Protein AF-A0A1I7X9G7-F1 (afdb_monomer_lite)

Radius of gyration: 18.24 Å; chains: 1; bounding box: 38×32×53 Å

Sequence (98 aa):
MTIEDMQMIQEAKEEVYSAADHINKFNPSAYLESFYKTAVEDTAMQVVLFFLPGILYRLPDKIRTVLDLGAGTNLHIHISFQMKKKKNLYRKSHKNDQ

Organism: Heterorhabditis bacteriophora (NCBI:txid37862)

Foldseek 3Di:
DDVVVVVVVPDPPDDDDDPVCCLPPPDVVVVCCQAPVDCVPHPNSVVCVVCVVVVLVPDDLPDAEEEAEPCEPPCVNVVSCCVPRPYHYHYDYDDNPD

InterPro domains:
  IPR000940 Methyltransferase, NNMT/PNMT/TEMT [PF01234] (15-83)
  IPR000940 Methyltransferase, NNMT/PNMT/TEMT [PS51681] (19-98)
  IPR029063 S-adenosyl-L-methionine-dependent methyltransferase superfamily [G3DSA:3.40.50.150] (12-87)

Structure (mmCIF, N/CA/C/O backbone):
data_AF-A0A1I7X9G7-F1
#
_entry.id   AF-A0A1I7X9G7-F1
#
loop_
_atom_site.group_PDB
_atom_site.id
_atom_site.type_symbol
_atom_site.label_atom_id
_atom_site.label_alt_id
_atom_site.label_comp_id
_atom_site.label_asym_id
_atom_site.label_entity_id
_atom_site.label_seq_id
_atom_site.pdbx_PDB_ins_code
_atom_site.Cartn_x
_atom_site.Cartn_y
_atom_site.Cartn_z
_atom_site.occupancy
_atom_site.B_iso_or_equiv
_atom_site.auth_seq_id
_atom_site.auth_comp_id
_atom_site.auth_asym_id
_atom_site.auth_atom_id
_atom_site.pdbx_PDB_model_num
ATOM 1 N N . MET A 1 1 ? 17.184 17.514 -30.191 1.00 49.72 1 MET A N 1
ATOM 2 C CA . MET A 1 1 ? 16.155 16.487 -29.981 1.00 49.72 1 MET A CA 1
ATOM 3 C C . MET A 1 1 ? 15.635 16.111 -31.352 1.00 49.72 1 MET A C 1
ATOM 5 O O . MET A 1 1 ? 14.983 16.932 -31.990 1.00 49.72 1 MET A O 1
ATOM 9 N N . THR A 1 2 ? 16.089 14.975 -31.866 1.00 66.38 2 THR A N 1
ATOM 10 C CA . THR A 1 2 ? 15.794 14.484 -33.218 1.00 66.38 2 THR A CA 1
ATOM 11 C C . THR A 1 2 ? 14.594 13.533 -33.194 1.00 66.38 2 THR A C 1
ATOM 13 O O . THR A 1 2 ? 14.140 13.096 -32.140 1.00 66.38 2 THR A O 1
ATOM 16 N N . ILE A 1 3 ? 14.054 13.211 -34.370 1.00 62.91 3 ILE A N 1
ATOM 17 C CA . ILE A 1 3 ? 12.966 12.228 -34.530 1.00 62.91 3 ILE A CA 1
ATOM 18 C C . ILE A 1 3 ? 13.415 10.828 -34.060 1.00 62.91 3 ILE A C 1
ATOM 20 O O . ILE A 1 3 ? 12.601 10.050 -33.570 1.00 62.91 3 ILE A O 1
ATOM 24 N N . GLU A 1 4 ? 14.716 10.545 -34.128 1.00 59.38 4 GLU A N 1
ATOM 25 C CA . GLU A 1 4 ? 15.339 9.329 -33.593 1.00 59.38 4 GLU A CA 1
ATOM 26 C C . GLU A 1 4 ? 15.284 9.300 -32.056 1.00 59.38 4 GLU A C 1
ATOM 28 O O . GLU A 1 4 ? 14.927 8.273 -31.481 1.00 59.38 4 GLU A O 1
ATOM 33 N N . ASP A 1 5 ? 15.502 10.442 -31.387 1.00 56.31 5 ASP A N 1
ATOM 34 C CA . ASP A 1 5 ? 15.325 10.560 -29.930 1.00 56.31 5 ASP A CA 1
ATOM 35 C C . ASP A 1 5 ? 13.860 10.314 -29.515 1.00 56.31 5 ASP A C 1
ATOM 37 O O . ASP A 1 5 ? 13.599 9.755 -28.452 1.00 56.31 5 ASP A O 1
ATOM 41 N N . MET A 1 6 ? 12.890 10.695 -30.359 1.00 50.97 6 MET A N 1
ATOM 42 C CA . MET A 1 6 ? 11.460 10.446 -30.121 1.00 50.97 6 MET A CA 1
ATOM 43 C C . MET A 1 6 ? 11.056 8.982 -30.366 1.00 50.97 6 MET A C 1
ATOM 45 O O . MET A 1 6 ? 10.142 8.496 -29.705 1.00 50.97 6 MET A O 1
ATOM 49 N N . GLN A 1 7 ? 11.734 8.264 -31.270 1.00 49.78 7 GLN A N 1
ATOM 50 C CA . GLN A 1 7 ? 11.503 6.832 -31.514 1.00 49.78 7 GLN A CA 1
ATOM 51 C C . GLN A 1 7 ? 12.120 5.932 -30.434 1.00 49.78 7 GLN A C 1
ATOM 53 O O . GLN A 1 7 ? 11.582 4.863 -30.170 1.00 49.78 7 GLN A O 1
ATOM 58 N N . MET A 1 8 ? 13.177 6.373 -29.746 1.00 44.38 8 MET A N 1
ATOM 59 C CA . MET A 1 8 ? 13.761 5.641 -28.608 1.00 44.38 8 MET A CA 1
ATOM 60 C C . MET A 1 8 ? 12.897 5.678 -27.336 1.00 44.38 8 MET A C 1
ATOM 62 O O . MET A 1 8 ? 13.121 4.894 -26.416 1.00 44.38 8 MET A O 1
ATOM 66 N N . ILE A 1 9 ? 11.900 6.567 -27.276 1.00 50.31 9 ILE A N 1
ATOM 67 C CA . ILE A 1 9 ? 10.902 6.623 -26.192 1.00 50.31 9 ILE A CA 1
ATOM 68 C C . ILE A 1 9 ? 9.764 5.606 -26.438 1.00 50.31 9 ILE A C 1
ATOM 70 O O . ILE A 1 9 ? 8.970 5.318 -25.541 1.00 50.31 9 ILE A O 1
ATOM 74 N N . GLN A 1 10 ? 9.700 5.004 -27.631 1.00 47.03 10 GLN A N 1
ATOM 75 C CA . GLN A 1 10 ? 8.714 3.986 -27.977 1.00 47.03 10 GLN A CA 1
ATOM 76 C C . GLN A 1 10 ? 9.114 2.620 -27.378 1.00 47.03 10 GLN A C 1
ATOM 78 O O . GLN A 1 10 ? 9.955 1.904 -27.912 1.00 4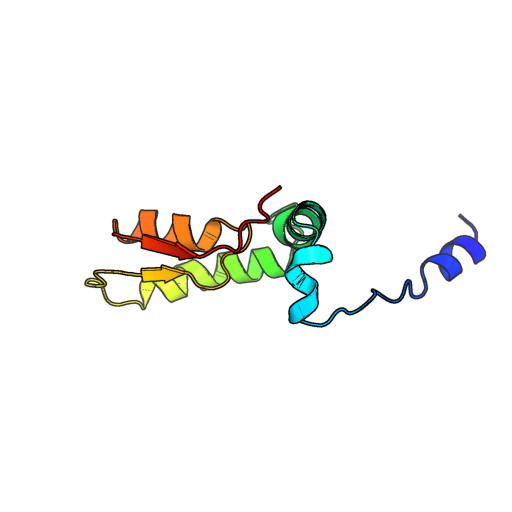7.03 10 GLN A O 1
ATOM 83 N N . GLU A 1 11 ? 8.459 2.273 -26.266 1.00 51.44 11 GLU A N 1
ATOM 84 C CA . GLU A 1 11 ? 8.382 0.939 -25.645 1.00 51.44 11 GLU A CA 1
ATOM 85 C C . GLU A 1 11 ? 9.698 0.333 -25.123 1.00 51.44 11 GLU A C 1
ATOM 87 O O . GLU A 1 11 ? 10.135 -0.741 -25.544 1.00 51.44 11 GLU A O 1
ATOM 92 N N . ALA A 1 12 ? 10.256 0.912 -24.057 1.00 54.97 12 ALA A N 1
ATOM 93 C CA . ALA A 1 12 ? 10.913 0.055 -23.073 1.00 54.97 12 ALA A CA 1
ATOM 94 C C . ALA A 1 12 ? 9.837 -0.881 -22.494 1.00 54.97 12 ALA A C 1
ATOM 96 O O . ALA A 1 12 ? 9.039 -0.467 -21.655 1.00 54.97 12 ALA A O 1
ATOM 97 N N . LYS A 1 13 ? 9.750 -2.121 -22.992 1.00 56.62 13 LYS A N 1
ATOM 98 C CA . LYS A 1 13 ? 8.903 -3.159 -22.390 1.00 56.62 13 LYS A CA 1
ATOM 99 C C . LYS A 1 13 ? 9.310 -3.295 -20.927 1.00 56.62 13 LYS A C 1
ATOM 101 O O . LYS A 1 13 ? 10.385 -3.818 -20.643 1.00 56.62 13 LYS A O 1
ATOM 106 N N . GLU A 1 14 ? 8.465 -2.820 -20.017 1.00 70.06 14 GLU A N 1
ATOM 107 C CA . GLU A 1 14 ? 8.645 -3.094 -18.597 1.00 70.06 14 GLU A CA 1
ATOM 108 C C . GLU A 1 14 ? 8.668 -4.612 -18.409 1.00 70.06 14 GLU A C 1
ATOM 110 O O . GLU A 1 14 ? 7.769 -5.334 -18.850 1.00 70.06 14 GLU A O 1
ATOM 115 N N . GLU A 1 15 ? 9.751 -5.109 -17.821 1.00 79.31 15 GLU A N 1
ATOM 116 C CA . GLU A 1 15 ? 9.930 -6.532 -17.592 1.00 79.31 15 GLU A CA 1
ATOM 117 C C . GLU A 1 15 ? 8.959 -6.969 -16.486 1.00 79.31 15 GLU A C 1
ATOM 119 O O . GLU A 1 15 ? 9.079 -6.568 -15.327 1.00 79.31 15 GLU A O 1
ATOM 124 N N . VAL A 1 16 ? 7.943 -7.750 -16.856 1.00 82.38 16 VAL A N 1
ATOM 125 C CA . VAL A 1 16 ? 6.914 -8.219 -15.923 1.00 82.38 16 VAL A CA 1
ATOM 126 C C . VAL A 1 16 ? 7.403 -9.488 -15.237 1.00 82.38 16 VAL A C 1
ATOM 128 O O . VAL A 1 16 ? 7.651 -10.502 -15.889 1.00 82.38 16 VAL A O 1
ATOM 131 N N . TYR A 1 17 ? 7.492 -9.446 -13.910 1.00 85.00 17 TYR A N 1
ATOM 132 C CA . TYR A 1 17 ? 7.897 -10.586 -13.092 1.00 85.00 17 TYR A CA 1
ATOM 133 C C . TYR A 1 17 ? 6.703 -11.281 -12.436 1.00 85.00 17 TYR A C 1
ATOM 135 O O . TYR A 1 17 ? 5.638 -10.690 -12.239 1.00 85.00 17 TYR A O 1
ATOM 143 N N . SER A 1 18 ? 6.885 -12.548 -12.058 1.00 90.44 18 SER A N 1
ATOM 144 C CA . SER A 1 18 ? 5.879 -13.265 -11.278 1.00 90.44 18 SER A CA 1
ATOM 145 C C . SER A 1 18 ? 5.806 -12.720 -9.846 1.00 90.44 18 SER A C 1
ATOM 147 O O . SER A 1 18 ? 6.757 -12.131 -9.331 1.00 90.44 18 SER A O 1
ATOM 149 N N . ALA A 1 19 ? 4.697 -12.975 -9.146 1.00 84.75 19 ALA A N 1
ATOM 150 C CA . ALA A 1 19 ? 4.575 -12.600 -7.735 1.00 84.75 19 ALA A CA 1
ATOM 151 C C . ALA A 1 19 ? 5.648 -13.265 -6.846 1.00 84.75 19 ALA A C 1
ATOM 153 O O . ALA A 1 19 ? 6.058 -12.684 -5.843 1.00 84.75 19 ALA A O 1
ATOM 154 N N . ALA A 1 20 ? 6.120 -14.462 -7.216 1.00 88.25 20 ALA A N 1
ATOM 155 C CA . ALA A 1 20 ? 7.173 -15.168 -6.486 1.00 88.25 20 ALA A CA 1
ATOM 156 C C . ALA A 1 20 ? 8.528 -14.444 -6.573 1.00 88.25 20 ALA A C 1
ATOM 158 O O . ALA A 1 20 ? 9.309 -14.477 -5.624 1.00 88.25 20 ALA A O 1
ATOM 159 N N . ASP A 1 21 ? 8.777 -13.728 -7.670 1.00 90.38 21 ASP A N 1
ATOM 160 C CA . ASP A 1 21 ? 10.026 -12.998 -7.901 1.00 90.38 21 ASP A CA 1
ATOM 161 C C . ASP A 1 21 ? 10.083 -11.654 -7.168 1.00 90.38 21 ASP A C 1
ATOM 163 O O . ASP A 1 21 ? 11.134 -11.010 -7.138 1.00 90.38 21 ASP A O 1
ATOM 167 N N . HIS A 1 22 ? 8.981 -11.234 -6.534 1.00 84.31 22 HIS A N 1
ATOM 168 C CA . HIS A 1 22 ? 8.884 -9.956 -5.829 1.00 84.31 22 HIS A CA 1
ATOM 169 C C . HIS A 1 22 ? 10.016 -9.768 -4.811 1.00 84.31 22 HIS A C 1
ATOM 171 O O . HIS A 1 22 ? 10.540 -8.671 -4.674 1.00 84.31 22 HIS A O 1
ATOM 177 N N . ILE A 1 23 ? 10.439 -10.828 -4.117 1.00 84.88 23 ILE A N 1
ATOM 178 C CA . ILE A 1 23 ? 11.511 -10.748 -3.109 1.00 84.88 23 ILE A CA 1
ATOM 179 C C . ILE A 1 23 ? 12.823 -10.228 -3.719 1.00 84.88 23 ILE A C 1
ATOM 181 O O . ILE A 1 23 ? 13.507 -9.410 -3.110 1.00 84.88 23 ILE A O 1
ATOM 185 N N . ASN A 1 24 ? 13.148 -10.663 -4.937 1.00 87.31 24 ASN A N 1
ATOM 186 C CA . ASN A 1 24 ? 14.440 -10.391 -5.569 1.00 87.31 24 ASN A CA 1
ATOM 187 C C . ASN A 1 24 ? 14.388 -9.239 -6.578 1.00 87.31 24 ASN A C 1
ATOM 189 O O . ASN A 1 24 ? 15.419 -8.645 -6.886 1.00 87.31 24 ASN A O 1
ATOM 193 N N . LYS A 1 25 ? 13.208 -8.963 -7.143 1.00 88.12 25 LYS A N 1
ATOM 194 C CA . LYS A 1 25 ? 13.029 -8.013 -8.251 1.00 88.12 25 LYS A CA 1
ATOM 195 C C . LYS A 1 25 ? 12.337 -6.717 -7.843 1.00 88.12 25 LYS A C 1
ATOM 197 O O . LYS A 1 25 ? 12.387 -5.748 -8.596 1.00 88.12 25 LYS A O 1
ATOM 202 N N . PHE A 1 26 ? 11.712 -6.663 -6.666 1.00 86.00 26 PHE A N 1
ATOM 203 C CA . PHE A 1 26 ? 11.066 -5.443 -6.198 1.00 86.00 26 PHE A CA 1
ATOM 204 C C . PHE A 1 26 ? 12.106 -4.385 -5.823 1.00 86.00 26 PHE A C 1
ATOM 206 O O . PHE A 1 26 ? 12.935 -4.603 -4.939 1.00 86.00 26 PHE A O 1
ATOM 213 N N . ASN A 1 27 ? 12.031 -3.219 -6.468 1.00 86.12 27 ASN A N 1
ATOM 214 C CA . ASN A 1 27 ? 12.810 -2.038 -6.114 1.00 86.12 27 ASN A CA 1
ATOM 215 C C . ASN A 1 27 ? 11.920 -1.058 -5.328 1.00 86.12 27 ASN A C 1
ATOM 217 O O . ASN A 1 27 ? 11.095 -0.365 -5.934 1.00 86.12 27 ASN A O 1
ATOM 221 N N . PRO A 1 28 ? 12.085 -0.955 -3.996 1.00 83.38 28 PRO A N 1
ATOM 222 C CA . PRO A 1 28 ? 11.238 -0.093 -3.184 1.00 83.38 28 PRO A CA 1
ATOM 223 C C . PRO A 1 28 ? 11.389 1.393 -3.509 1.00 83.38 28 PRO A C 1
ATOM 225 O O . PRO A 1 28 ? 10.418 2.134 -3.395 1.00 83.38 28 PRO A O 1
ATOM 228 N N . SER A 1 29 ? 12.582 1.838 -3.908 1.00 82.94 29 SER A N 1
ATOM 229 C CA . SER A 1 29 ? 12.842 3.245 -4.225 1.00 82.94 29 SER A CA 1
ATOM 230 C C . SER A 1 29 ? 12.155 3.653 -5.523 1.00 82.94 29 SER A C 1
ATOM 232 O O . SER A 1 29 ? 11.489 4.682 -5.550 1.00 82.94 29 SER A O 1
ATOM 234 N N . ALA A 1 30 ? 12.247 2.817 -6.563 1.00 83.44 30 ALA A N 1
ATOM 235 C CA . ALA A 1 30 ? 11.540 3.047 -7.822 1.00 83.44 30 ALA A CA 1
ATOM 236 C C . ALA A 1 30 ? 10.019 3.022 -7.614 1.00 83.44 30 ALA A C 1
ATOM 238 O O . ALA A 1 30 ? 9.315 3.893 -8.104 1.00 83.44 30 ALA A O 1
ATOM 239 N N . TYR A 1 31 ? 9.515 2.088 -6.802 1.00 80.50 31 TYR A N 1
ATOM 240 C CA . TYR A 1 31 ? 8.101 2.046 -6.435 1.00 80.50 31 TYR A CA 1
ATOM 241 C C . TYR A 1 31 ? 7.651 3.322 -5.700 1.00 80.50 31 TYR A C 1
ATOM 243 O O . TYR A 1 31 ? 6.610 3.891 -6.019 1.00 80.50 31 TYR A O 1
ATOM 251 N N . LEU A 1 32 ? 8.439 3.816 -4.739 1.00 79.19 32 LEU A N 1
ATOM 252 C CA . LEU A 1 32 ? 8.122 5.069 -4.052 1.00 79.19 32 LEU A CA 1
ATOM 253 C C . LEU A 1 32 ? 8.179 6.276 -4.998 1.00 79.19 32 LEU A C 1
ATOM 255 O O . LEU A 1 32 ? 7.325 7.153 -4.917 1.00 79.19 32 LEU A O 1
ATOM 259 N N . GLU A 1 33 ? 9.133 6.321 -5.923 1.00 79.19 33 GLU A N 1
ATOM 260 C CA . GLU A 1 33 ? 9.214 7.404 -6.902 1.00 79.19 33 GLU A CA 1
ATOM 261 C C . GLU A 1 33 ? 8.055 7.370 -7.913 1.00 79.19 33 GLU A C 1
ATOM 263 O O . GLU A 1 33 ? 7.509 8.413 -8.257 1.00 79.19 33 GLU A O 1
ATOM 268 N N . SER A 1 34 ? 7.624 6.193 -8.359 1.00 74.12 34 SER A N 1
ATOM 269 C CA . SER A 1 34 ? 6.548 6.076 -9.349 1.00 74.12 34 SER A CA 1
ATOM 270 C C . SER A 1 34 ? 5.144 6.286 -8.786 1.00 74.12 34 SER A C 1
ATOM 272 O O . SER A 1 34 ? 4.259 6.603 -9.570 1.00 74.12 34 SER A O 1
ATOM 274 N N . PHE A 1 35 ? 4.936 6.063 -7.482 1.00 70.88 35 PHE A N 1
ATOM 275 C CA . PHE A 1 35 ? 3.606 6.107 -6.850 1.00 70.88 35 PHE A CA 1
ATOM 276 C C . PHE A 1 35 ? 3.454 7.199 -5.768 1.00 70.88 35 PHE A C 1
ATOM 278 O O . PHE A 1 35 ? 2.352 7.430 -5.259 1.00 70.88 35 PHE A O 1
ATOM 285 N N . TYR A 1 36 ? 4.559 7.822 -5.332 1.00 69.56 36 TYR A N 1
ATOM 286 C CA . TYR A 1 36 ? 4.589 8.699 -4.151 1.00 69.56 36 TYR A CA 1
ATOM 287 C C . TYR A 1 36 ? 5.471 9.954 -4.313 1.00 69.56 36 TYR A C 1
ATOM 289 O O . TYR A 1 36 ? 5.716 10.641 -3.320 1.00 69.56 36 TYR A O 1
ATOM 297 N N . LYS A 1 37 ? 5.937 10.296 -5.527 1.00 73.44 37 LYS A N 1
ATOM 298 C CA . LYS A 1 37 ? 6.861 11.431 -5.753 1.00 73.44 37 LYS A CA 1
ATOM 299 C C . LYS A 1 37 ? 6.261 12.785 -5.391 1.00 73.44 37 LYS A C 1
ATOM 301 O O . LYS A 1 37 ? 6.859 13.522 -4.611 1.00 73.44 37 LYS A O 1
ATOM 306 N N . THR A 1 38 ? 5.068 13.103 -5.892 1.00 69.19 38 THR A N 1
ATOM 307 C CA . THR A 1 38 ? 4.292 14.249 -5.405 1.00 69.19 38 THR A CA 1
ATOM 308 C C . THR A 1 38 ? 2.808 13.900 -5.364 1.00 69.19 38 THR A C 1
ATOM 310 O O . THR A 1 38 ? 2.269 13.259 -6.261 1.00 69.19 38 THR A O 1
ATOM 313 N N . ALA A 1 39 ? 2.112 14.346 -4.318 1.00 65.06 39 ALA A N 1
ATOM 314 C CA . ALA A 1 39 ? 0.678 14.092 -4.170 1.00 65.06 39 ALA A CA 1
ATOM 315 C C . ALA A 1 39 ? -0.190 14.801 -5.226 1.00 65.06 39 ALA A C 1
ATOM 317 O O . ALA A 1 39 ? -1.371 14.488 -5.358 1.00 65.06 39 ALA A O 1
ATOM 318 N N . VAL A 1 40 ? 0.379 15.778 -5.936 1.00 68.25 40 VAL A N 1
ATOM 319 C CA . VAL A 1 40 ? -0.319 16.590 -6.937 1.00 68.25 40 VAL A CA 1
ATOM 320 C C . VAL A 1 40 ? -0.137 16.024 -8.340 1.00 68.25 40 VAL A C 1
ATOM 322 O O . VAL A 1 40 ? -1.045 16.164 -9.148 1.00 68.25 40 VAL A O 1
ATOM 325 N N . GLU A 1 41 ? 0.981 15.368 -8.640 1.00 73.00 41 GLU A N 1
ATOM 326 C CA . GLU A 1 41 ? 1.252 14.854 -9.991 1.00 73.00 41 GLU A CA 1
ATOM 327 C C . GLU A 1 41 ? 0.910 13.366 -10.115 1.00 73.00 41 GLU A C 1
ATOM 329 O O . GLU A 1 41 ? 0.636 12.879 -11.210 1.00 73.00 41 GLU A O 1
ATOM 334 N N . ASP A 1 42 ? 0.870 12.644 -8.995 1.00 77.88 42 ASP A N 1
ATOM 335 C CA . ASP A 1 42 ? 0.619 11.212 -8.992 1.00 77.88 42 ASP A CA 1
ATOM 336 C C . ASP A 1 42 ? -0.878 10.884 -8.887 1.00 77.88 42 ASP A C 1
ATOM 338 O O . ASP A 1 42 ? -1.529 11.097 -7.860 1.00 77.88 42 ASP A O 1
ATOM 34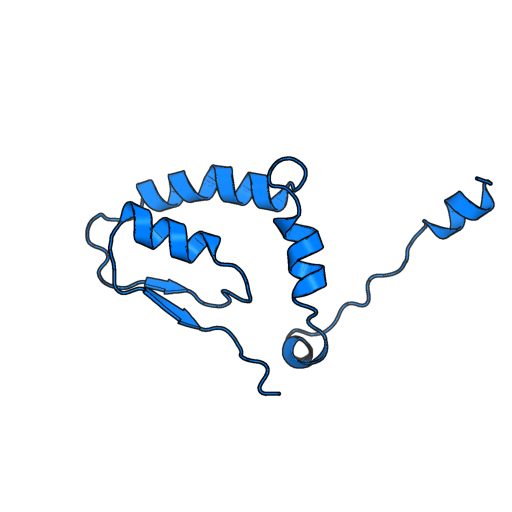2 N N . THR A 1 43 ? -1.434 10.320 -9.960 1.00 81.00 43 THR A N 1
ATOM 343 C CA . THR A 1 43 ? -2.859 9.961 -10.027 1.00 81.00 43 THR A CA 1
ATOM 344 C C . THR A 1 43 ? -3.232 8.876 -9.013 1.00 81.00 43 THR A C 1
ATOM 346 O O . THR A 1 43 ? -4.309 8.937 -8.416 1.00 81.00 43 THR A O 1
ATOM 349 N N . ALA A 1 44 ? -2.363 7.892 -8.767 1.00 77.88 44 ALA A N 1
ATOM 350 C CA . ALA A 1 44 ? -2.640 6.840 -7.793 1.00 77.88 44 ALA A CA 1
ATOM 351 C C . ALA A 1 44 ? -2.675 7.418 -6.371 1.00 77.88 44 ALA A C 1
ATOM 353 O O . ALA A 1 44 ? -3.581 7.107 -5.592 1.00 77.88 44 ALA A O 1
ATOM 354 N N . MET A 1 45 ? -1.753 8.326 -6.053 1.00 80.75 45 MET A N 1
ATOM 355 C CA . MET A 1 45 ? -1.741 9.053 -4.789 1.00 80.75 45 MET A CA 1
ATOM 356 C C . MET A 1 45 ? -2.987 9.919 -4.608 1.00 80.75 45 MET A C 1
ATOM 358 O O . MET A 1 45 ? -3.612 9.877 -3.547 1.00 80.75 45 MET A O 1
ATOM 362 N N . GLN A 1 46 ? -3.396 10.662 -5.638 1.00 83.81 46 GLN A N 1
ATOM 363 C CA . GLN A 1 46 ? -4.623 11.460 -5.601 1.00 83.81 46 GLN A CA 1
ATOM 364 C C . GLN A 1 46 ? -5.849 10.593 -5.299 1.00 83.81 46 GLN A C 1
ATOM 366 O O . GLN A 1 46 ? -6.655 10.941 -4.435 1.00 83.81 46 GLN A O 1
ATOM 371 N N . VAL A 1 47 ? -5.965 9.434 -5.953 1.00 84.00 47 VAL A N 1
ATOM 372 C CA . VAL A 1 47 ? -7.041 8.465 -5.702 1.00 84.00 47 VAL A CA 1
ATOM 373 C C . VAL A 1 47 ? -7.004 7.988 -4.247 1.00 84.00 47 VAL A C 1
ATOM 375 O O . VAL A 1 47 ? -8.028 8.030 -3.560 1.00 84.00 47 VAL A O 1
ATOM 378 N N . VAL A 1 48 ? -5.836 7.590 -3.735 1.00 82.81 48 VAL A N 1
ATOM 379 C CA . VAL A 1 48 ? -5.689 7.153 -2.337 1.00 82.81 48 VAL A CA 1
ATOM 380 C C . VAL A 1 48 ? -6.096 8.265 -1.368 1.00 82.81 48 VAL A C 1
ATOM 382 O O . VAL A 1 48 ? -6.915 8.023 -0.482 1.00 82.81 48 VAL A O 1
ATOM 385 N N . LEU A 1 49 ? -5.583 9.485 -1.538 1.00 80.69 49 LEU A N 1
ATOM 386 C CA . LEU A 1 49 ? -5.884 10.619 -0.659 1.00 80.69 49 LEU A CA 1
ATOM 387 C C . LEU A 1 49 ? -7.353 11.046 -0.726 1.00 80.69 49 LEU A C 1
ATOM 389 O O . LEU A 1 49 ? -7.911 11.452 0.293 1.00 80.69 49 LEU A O 1
ATOM 393 N N . PHE A 1 50 ? -7.995 10.918 -1.888 1.00 86.31 50 PHE A N 1
ATOM 394 C CA . PHE A 1 50 ? -9.402 11.260 -2.057 1.00 86.31 50 PHE A CA 1
ATOM 395 C C . PHE A 1 50 ? -10.329 10.239 -1.383 1.00 86.31 50 PHE A C 1
ATOM 397 O O . PHE A 1 50 ? -11.237 10.609 -0.635 1.00 86.31 50 PHE A O 1
ATOM 404 N N . PHE A 1 51 ? -10.105 8.938 -1.603 1.00 88.62 51 PHE A 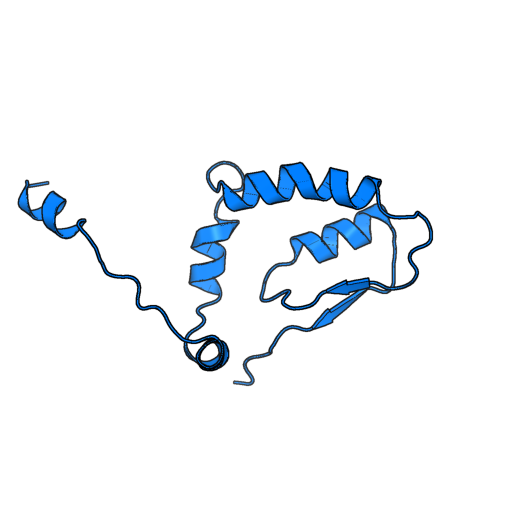N 1
ATOM 405 C CA . PHE A 1 51 ? -11.031 7.902 -1.134 1.00 88.62 51 PHE A CA 1
ATOM 406 C C . PHE A 1 51 ? -10.759 7.417 0.292 1.00 88.62 51 PHE A C 1
ATOM 408 O O . PHE A 1 51 ? -11.710 7.091 1.012 1.00 88.62 51 PHE A O 1
ATOM 415 N N . LEU A 1 52 ? -9.497 7.375 0.734 1.00 86.69 52 LEU A N 1
ATOM 416 C CA . LEU A 1 52 ? -9.127 6.811 2.036 1.00 86.69 52 LEU A CA 1
ATOM 417 C C . LEU A 1 52 ? -9.859 7.483 3.216 1.00 86.69 52 LEU A C 1
ATOM 419 O O . LEU A 1 52 ? -10.405 6.755 4.051 1.00 86.69 52 LEU A O 1
ATOM 423 N N . PRO A 1 53 ? -9.993 8.824 3.298 1.00 85.81 53 PRO A N 1
ATOM 424 C CA . PRO A 1 53 ? -10.744 9.467 4.379 1.00 85.81 53 PRO A CA 1
ATOM 425 C C . PRO A 1 53 ? -12.217 9.041 4.434 1.00 85.81 53 PRO A C 1
ATOM 427 O O . PRO A 1 53 ? -12.764 8.844 5.528 1.00 85.81 53 PRO A O 1
ATOM 430 N N . GLY A 1 54 ? -12.847 8.876 3.265 1.00 88.62 54 GLY A N 1
ATOM 431 C CA . GLY A 1 54 ? -14.235 8.439 3.126 1.00 88.62 54 GLY A CA 1
ATOM 432 C C . GLY A 1 54 ? -14.429 6.979 3.529 1.00 88.62 54 GLY A C 1
ATOM 433 O O . GLY A 1 54 ? -15.371 6.663 4.257 1.00 88.62 54 GLY A O 1
ATOM 434 N N . ILE A 1 55 ? -13.503 6.099 3.136 1.00 88.75 55 ILE A N 1
ATOM 435 C CA . ILE A 1 55 ? -13.485 4.696 3.573 1.00 88.75 55 ILE A CA 1
ATOM 436 C C . ILE A 1 55 ? -13.388 4.632 5.101 1.00 88.75 55 ILE A C 1
ATOM 438 O O . ILE A 1 55 ? -14.227 4.008 5.746 1.00 88.75 55 ILE A O 1
ATOM 442 N N . LEU A 1 56 ? -12.432 5.351 5.698 1.00 86.50 56 LEU A N 1
ATOM 443 C CA . LEU A 1 56 ? -12.224 5.361 7.150 1.00 86.50 56 LEU A CA 1
ATOM 444 C C . LEU A 1 56 ? -13.403 5.937 7.941 1.00 86.50 56 LEU A C 1
ATOM 446 O O . LEU A 1 56 ? -13.575 5.600 9.113 1.00 86.50 56 LEU A O 1
ATOM 450 N N . TYR A 1 57 ? -14.194 6.829 7.338 1.00 87.88 57 TYR A N 1
ATOM 451 C CA . TYR A 1 57 ? -15.397 7.377 7.966 1.00 87.88 57 TYR A CA 1
ATOM 452 C C . TYR A 1 57 ? -16.527 6.347 8.059 1.00 87.88 57 TYR A C 1
ATOM 454 O O . TYR A 1 57 ? -17.233 6.313 9.059 1.00 87.88 57 TYR A O 1
ATOM 462 N N . ARG A 1 58 ? -16.670 5.481 7.051 1.00 89.56 58 ARG A N 1
ATOM 463 C CA . ARG A 1 58 ? -17.721 4.450 7.014 1.00 89.56 58 ARG A CA 1
ATOM 464 C C . ARG A 1 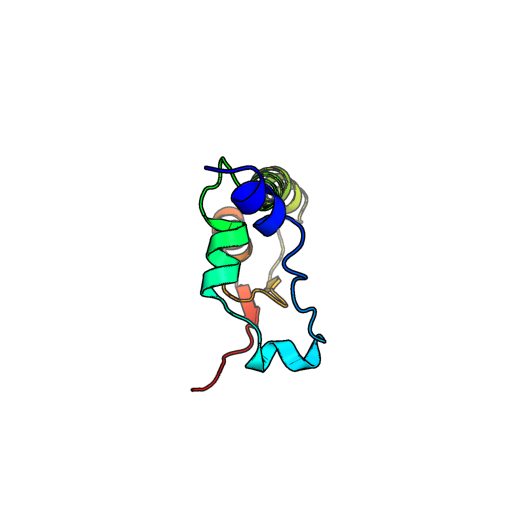58 ? -17.412 3.243 7.897 1.00 89.56 58 ARG A C 1
ATOM 466 O O . ARG A 1 58 ? -18.288 2.423 8.151 1.00 89.56 58 ARG A O 1
ATOM 473 N N . LEU A 1 59 ? -16.171 3.119 8.355 1.00 86.94 59 LEU A N 1
ATOM 474 C CA . LEU A 1 59 ? -15.775 2.051 9.257 1.00 86.94 59 LEU A CA 1
ATOM 475 C C . LEU A 1 59 ? -16.398 2.230 10.652 1.00 86.94 59 LEU A C 1
ATOM 477 O O . LEU A 1 59 ? -16.350 3.343 11.192 1.00 86.94 59 LEU A O 1
ATOM 481 N N . PRO A 1 60 ? -16.870 1.139 11.290 1.00 86.06 60 PRO A N 1
ATOM 482 C CA . PRO A 1 60 ? -17.409 1.186 12.643 1.00 86.06 60 PRO A CA 1
ATOM 483 C C . PRO A 1 60 ? -16.472 1.890 13.631 1.00 86.06 60 PRO A C 1
ATOM 485 O O . PRO A 1 60 ? -15.241 1.773 13.568 1.00 86.06 60 PRO A O 1
ATOM 488 N N . ASP A 1 61 ? -17.038 2.608 14.597 1.00 78.88 61 ASP A N 1
ATOM 489 C CA . ASP A 1 61 ? -16.239 3.320 15.601 1.00 78.88 61 ASP A CA 1
ATOM 490 C C . ASP A 1 61 ? -15.419 2.365 16.466 1.00 78.88 61 ASP A C 1
ATOM 492 O O . ASP A 1 61 ? -14.220 2.574 16.693 1.00 78.88 61 ASP A O 1
ATOM 496 N N . LYS A 1 62 ? -16.018 1.228 16.822 1.00 78.31 62 LYS A N 1
ATOM 497 C CA . LYS A 1 62 ? -15.401 0.182 17.640 1.00 78.31 62 LYS A CA 1
ATOM 498 C C . LYS A 1 62 ? -14.737 -0.911 16.802 1.00 78.31 62 LYS A C 1
ATOM 500 O O . LYS A 1 62 ? -15.094 -2.078 16.872 1.00 78.31 62 LYS A O 1
ATOM 505 N N . ILE A 1 63 ? -13.720 -0.544 16.034 1.00 80.25 63 ILE A N 1
ATOM 506 C CA . ILE A 1 63 ? -12.709 -1.514 15.566 1.00 80.25 63 ILE A CA 1
ATOM 507 C C . ILE A 1 63 ? -11.664 -1.687 16.675 1.00 80.25 63 ILE A C 1
ATOM 509 O O . ILE A 1 63 ? -11.191 -0.687 17.188 1.00 80.25 63 ILE A O 1
ATOM 513 N N . ARG A 1 64 ? -11.294 -2.902 17.082 1.00 77.69 64 ARG A N 1
ATOM 514 C CA . ARG A 1 64 ? -10.257 -3.104 18.121 1.00 77.69 64 ARG A CA 1
ATOM 515 C C . ARG A 1 64 ? -8.867 -3.314 17.529 1.00 77.69 64 ARG A C 1
ATOM 517 O O . ARG A 1 64 ? -7.869 -2.896 18.109 1.00 77.69 64 ARG A O 1
ATOM 524 N N . THR A 1 65 ? -8.823 -3.957 16.371 1.00 82.12 65 THR A N 1
ATOM 525 C CA . THR A 1 65 ? -7.593 -4.416 15.738 1.00 82.12 65 THR A CA 1
ATOM 526 C C . THR A 1 65 ? -7.735 -4.280 14.236 1.00 82.12 65 THR A C 1
ATOM 528 O O . THR A 1 65 ? -8.812 -4.520 13.691 1.00 82.12 65 THR A O 1
ATOM 531 N N . VAL A 1 66 ? -6.651 -3.882 13.586 1.00 83.69 66 VAL A N 1
ATOM 532 C CA . VAL A 1 66 ? -6.549 -3.797 12.131 1.00 83.69 66 VAL A CA 1
ATOM 533 C C . VAL A 1 66 ? -5.277 -4.534 11.725 1.00 83.69 66 VAL A C 1
ATOM 535 O O . VAL A 1 66 ? -4.254 -4.426 12.407 1.00 83.69 66 VAL A O 1
ATOM 538 N N . LEU A 1 67 ? -5.370 -5.312 10.650 1.00 86.38 67 LEU A N 1
ATOM 539 C CA . LEU A 1 67 ? -4.251 -6.019 10.042 1.00 86.38 67 LEU A CA 1
ATOM 540 C C . LEU A 1 67 ? -4.045 -5.461 8.637 1.00 86.38 67 LEU A C 1
ATOM 542 O O . LEU A 1 67 ? -4.916 -5.603 7.783 1.00 86.38 67 LEU A O 1
ATOM 546 N N . ASP A 1 68 ? -2.901 -4.822 8.428 1.00 83.69 68 ASP A N 1
ATOM 547 C CA . ASP A 1 68 ? -2.482 -4.290 7.134 1.00 83.69 68 ASP A CA 1
ATOM 548 C C . ASP A 1 68 ? -1.599 -5.328 6.419 1.00 83.69 68 ASP A C 1
ATOM 550 O O . ASP A 1 68 ? -0.457 -5.587 6.830 1.00 83.69 68 ASP A O 1
ATOM 554 N N . LEU A 1 69 ? -2.175 -5.987 5.406 1.00 83.94 69 LEU A N 1
ATOM 555 C CA . LEU A 1 69 ? -1.526 -7.011 4.585 1.00 83.94 69 LEU A CA 1
ATOM 556 C C . LEU A 1 69 ? -0.994 -6.386 3.297 1.00 83.94 69 LEU A C 1
ATOM 558 O O . LEU A 1 69 ? -1.715 -5.668 2.615 1.00 83.94 69 LEU A O 1
ATOM 562 N N . GLY A 1 70 ? 0.249 -6.707 2.935 1.00 79.44 70 GLY A N 1
ATOM 563 C CA . GLY A 1 70 ? 0.847 -6.183 1.703 1.00 79.44 70 GLY A CA 1
ATOM 564 C C . GLY A 1 70 ? 1.229 -4.706 1.796 1.00 79.44 70 GLY A C 1
ATOM 565 O O . GLY A 1 70 ? 1.396 -4.048 0.778 1.00 79.44 70 GLY A O 1
ATOM 566 N N . ALA A 1 71 ? 1.419 -4.186 3.010 1.00 78.12 71 ALA A N 1
ATOM 567 C CA . ALA A 1 71 ? 1.738 -2.781 3.247 1.00 78.12 71 ALA A CA 1
ATOM 568 C C . ALA A 1 71 ? 3.041 -2.3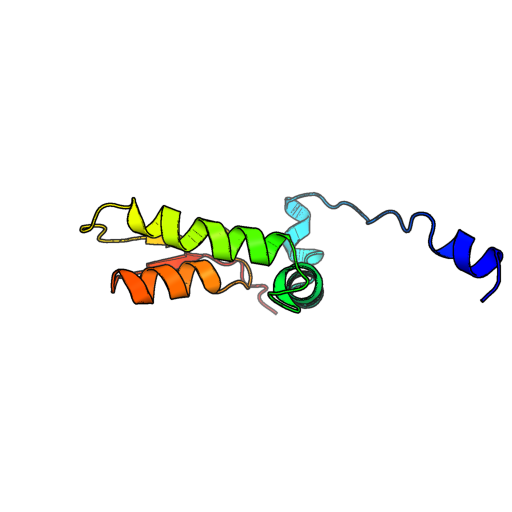05 2.571 1.00 78.12 71 ALA A C 1
ATOM 570 O O . ALA A 1 71 ? 3.282 -1.101 2.474 1.00 78.12 71 ALA A O 1
ATOM 571 N N . GLY A 1 72 ? 3.915 -3.234 2.156 1.00 78.38 72 GLY A N 1
ATOM 572 C CA . GLY A 1 72 ? 5.167 -2.934 1.457 1.00 78.38 72 GLY A CA 1
ATOM 573 C C . GLY A 1 72 ? 6.015 -1.930 2.235 1.00 78.38 72 GLY A C 1
ATOM 574 O O . GLY A 1 72 ? 6.230 -2.111 3.440 1.00 78.38 72 GLY A O 1
ATOM 575 N N . THR A 1 73 ? 6.426 -0.846 1.579 1.00 72.12 73 THR A N 1
ATOM 576 C C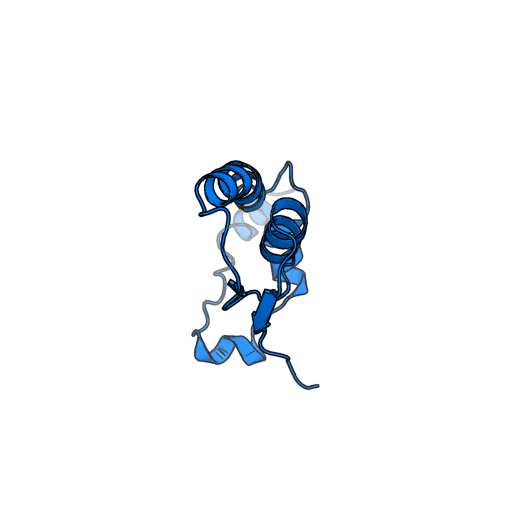A . THR A 1 73 ? 7.109 0.319 2.176 1.00 72.12 73 THR A CA 1
ATOM 577 C C . THR A 1 73 ? 6.176 1.480 2.551 1.00 72.12 73 THR A C 1
ATOM 579 O O . THR A 1 73 ? 6.592 2.401 3.245 1.00 72.12 73 THR A O 1
ATOM 582 N N . ASN A 1 74 ? 4.890 1.426 2.200 1.00 70.56 74 ASN A N 1
ATOM 583 C CA . ASN A 1 74 ? 3.962 2.561 2.313 1.00 70.56 74 ASN A CA 1
ATOM 584 C C . ASN A 1 74 ? 3.427 2.771 3.730 1.00 70.56 74 ASN A C 1
ATOM 586 O O . ASN A 1 74 ? 3.075 1.803 4.394 1.00 70.56 74 ASN A O 1
ATOM 590 N N . LEU A 1 75 ? 3.288 4.012 4.210 1.00 74.94 75 LEU A N 1
ATOM 591 C CA . LEU A 1 75 ? 2.784 4.295 5.572 1.00 74.94 75 LEU A CA 1
ATOM 592 C C . LEU A 1 75 ? 1.360 4.885 5.636 1.00 74.94 75 LEU A C 1
ATOM 594 O O . LEU A 1 75 ? 0.797 4.991 6.723 1.00 74.94 75 LEU A O 1
ATOM 598 N N . HIS A 1 76 ? 0.756 5.260 4.506 1.00 75.06 76 HIS A N 1
ATOM 599 C CA . HIS A 1 76 ? -0.452 6.103 4.468 1.00 75.06 76 HIS A CA 1
ATOM 600 C C . HIS A 1 76 ? -1.680 5.478 5.139 1.00 75.06 76 HIS A C 1
ATOM 602 O O . HIS A 1 76 ? -2.352 6.138 5.933 1.00 75.06 76 HIS A O 1
ATOM 608 N N . ILE A 1 77 ? -1.954 4.198 4.868 1.00 77.75 77 ILE A N 1
ATOM 609 C CA . ILE A 1 77 ? -3.052 3.452 5.503 1.00 77.75 77 ILE A CA 1
ATOM 610 C C . ILE A 1 77 ? -2.818 3.389 7.014 1.00 77.75 77 ILE A C 1
ATOM 612 O O . ILE A 1 77 ? -3.725 3.674 7.800 1.00 77.75 77 ILE A O 1
ATOM 616 N N . HIS A 1 78 ? -1.577 3.101 7.416 1.00 78.06 78 HIS A N 1
ATOM 617 C CA . HIS A 1 78 ? -1.211 2.977 8.819 1.00 78.06 78 HIS A CA 1
ATOM 618 C C . HIS A 1 78 ? -1.424 4.276 9.600 1.00 78.06 78 HIS A C 1
ATOM 620 O O . HIS A 1 78 ? -2.112 4.290 10.624 1.00 78.06 78 HIS A O 1
ATOM 626 N N . ILE A 1 79 ? -0.886 5.383 9.085 1.00 79.44 79 ILE A N 1
ATOM 627 C CA . ILE A 1 79 ? -1.022 6.710 9.694 1.00 79.44 79 ILE A CA 1
ATOM 628 C C . ILE A 1 79 ? -2.500 7.109 9.775 1.00 79.44 79 ILE A C 1
ATOM 630 O O . ILE A 1 79 ? -2.966 7.564 10.820 1.00 79.44 79 ILE A O 1
ATOM 634 N N . SER A 1 80 ? -3.261 6.886 8.704 1.00 80.00 80 SER A N 1
ATOM 635 C CA . SER A 1 80 ? -4.649 7.346 8.621 1.00 80.00 80 SER A CA 1
ATOM 636 C C . SER A 1 80 ? -5.567 6.618 9.613 1.00 80.00 80 SER A C 1
ATOM 638 O O . SER A 1 80 ? -6.436 7.238 10.234 1.00 80.00 80 SER A O 1
ATOM 640 N N . PHE A 1 81 ? -5.344 5.319 9.844 1.00 80.56 81 PHE A N 1
ATOM 641 C CA . PHE A 1 81 ? -6.035 4.571 10.900 1.00 80.56 81 PHE A CA 1
ATOM 642 C C . PHE A 1 81 ? -5.645 5.038 12.306 1.00 80.56 81 PHE A C 1
ATOM 644 O O . PHE A 1 81 ? -6.522 5.186 13.165 1.00 80.56 81 PHE A O 1
ATOM 651 N N . GLN A 1 82 ? -4.357 5.303 12.544 1.00 76.00 82 GLN A N 1
ATOM 652 C CA . GLN A 1 82 ? -3.877 5.775 13.843 1.00 76.00 82 GLN A CA 1
ATOM 653 C C . GLN A 1 82 ? -4.457 7.141 14.208 1.00 76.00 82 GLN A C 1
ATOM 655 O O . GLN A 1 82 ? -5.023 7.292 15.293 1.00 76.00 82 GLN A O 1
ATOM 660 N N . MET A 1 83 ? -4.403 8.103 13.283 1.00 75.75 83 MET A N 1
ATOM 661 C CA . MET A 1 83 ? -4.918 9.457 13.499 1.00 75.75 83 MET A CA 1
ATOM 662 C C . MET A 1 83 ? -6.420 9.469 13.789 1.00 75.75 83 MET A C 1
ATOM 664 O O . MET A 1 83 ? -6.875 10.209 14.659 1.00 75.75 83 MET A O 1
ATOM 668 N N . LYS A 1 84 ? -7.204 8.644 13.083 1.00 74.31 84 LYS A N 1
ATOM 669 C CA . LYS A 1 84 ? -8.667 8.692 13.184 1.00 74.31 84 LYS A CA 1
ATOM 670 C C . LYS A 1 84 ? -9.240 7.838 14.310 1.00 74.31 84 LYS A C 1
ATOM 672 O O . LYS A 1 84 ? -10.345 8.115 14.771 1.00 74.31 84 LYS A O 1
ATOM 677 N N . LYS A 1 85 ? -8.553 6.765 14.716 1.00 69.25 85 LYS A N 1
ATOM 678 C CA . LYS A 1 85 ? -9.182 5.731 15.545 1.00 69.25 85 LYS A CA 1
ATOM 679 C C . LYS A 1 85 ? -8.359 5.291 16.781 1.00 69.25 85 LYS A C 1
ATOM 681 O O . LYS A 1 85 ? -8.968 4.632 17.619 1.00 69.25 85 LYS A O 1
ATOM 686 N N . LYS A 1 86 ? -7.070 5.670 16.942 1.00 61.22 86 LYS A N 1
ATOM 687 C CA . LYS A 1 86 ? -6.165 5.354 18.091 1.00 61.22 86 LYS A CA 1
ATOM 688 C C . LYS A 1 86 ? -6.134 3.859 18.490 1.00 61.22 86 LYS A C 1
ATOM 690 O O . LYS A 1 86 ? -6.761 3.483 19.479 1.00 61.22 86 LYS A O 1
ATOM 695 N N . LYS A 1 87 ? -5.472 2.980 17.717 1.00 66.06 87 LYS A N 1
ATOM 696 C CA . LYS A 1 87 ? -5.672 1.511 17.828 1.00 66.06 87 LYS A CA 1
ATOM 697 C C . LYS A 1 87 ? -4.392 0.685 17.801 1.00 66.06 87 LYS A C 1
ATOM 699 O O . LYS A 1 87 ? -3.349 1.121 17.334 1.00 66.06 87 LYS A O 1
ATOM 704 N N . ASN A 1 88 ? -4.528 -0.568 18.239 1.00 70.25 88 ASN A N 1
ATOM 705 C CA . ASN A 1 88 ? -3.522 -1.602 18.023 1.00 70.25 88 ASN A CA 1
ATOM 706 C C . ASN A 1 88 ? -3.556 -2.014 16.549 1.00 70.25 88 ASN A C 1
ATOM 708 O O . ASN A 1 88 ? -4.481 -2.701 16.100 1.00 70.25 88 ASN A O 1
ATOM 712 N N . LEU A 1 89 ? -2.567 -1.539 15.798 1.00 69.19 89 LEU A N 1
ATOM 713 C CA . LEU A 1 89 ? -2.450 -1.750 14.365 1.00 69.19 89 LEU A CA 1
ATOM 714 C C . LEU A 1 89 ? -1.216 -2.599 14.073 1.00 69.19 89 LEU A C 1
ATOM 716 O O . LEU A 1 89 ? -0.093 -2.203 14.379 1.00 69.19 89 LEU A O 1
ATOM 720 N N . TYR A 1 90 ? -1.444 -3.758 13.462 1.00 79.25 90 TYR A N 1
ATOM 721 C CA . TYR A 1 90 ? -0.384 -4.675 13.067 1.00 79.25 90 TYR A CA 1
ATOM 722 C C . TYR A 1 90 ? -0.162 -4.576 11.567 1.00 79.25 90 TYR A C 1
ATOM 724 O O . TYR A 1 90 ? -1.108 -4.553 10.778 1.00 79.25 90 TYR A O 1
ATOM 732 N N . ARG A 1 91 ? 1.108 -4.535 11.181 1.00 74.44 91 ARG A N 1
ATOM 733 C CA . ARG A 1 91 ? 1.536 -4.473 9.792 1.00 74.44 91 ARG A CA 1
ATOM 734 C C . ARG A 1 91 ? 2.430 -5.662 9.506 1.00 74.44 91 ARG A C 1
ATOM 736 O O . ARG A 1 91 ? 3.382 -5.899 10.248 1.00 74.44 91 ARG A O 1
ATOM 743 N N . LYS A 1 92 ? 2.163 -6.363 8.407 1.00 74.50 92 LYS A N 1
ATOM 744 C CA . LYS A 1 92 ? 3.089 -7.359 7.871 1.00 74.50 92 LYS A CA 1
ATOM 745 C C . LYS A 1 92 ? 3.683 -6.820 6.577 1.00 74.50 92 LYS A C 1
ATOM 747 O O . LYS A 1 92 ? 2.970 -6.596 5.604 1.00 74.50 92 LYS A O 1
ATOM 752 N N . SER A 1 93 ? 4.992 -6.607 6.593 1.00 66.12 93 SER A N 1
ATOM 753 C CA . SER A 1 93 ? 5.786 -6.355 5.393 1.00 66.12 93 SER A CA 1
ATOM 754 C C . SER A 1 93 ? 6.795 -7.488 5.249 1.00 66.12 93 SER A C 1
ATOM 756 O O . SER A 1 93 ? 7.297 -7.984 6.261 1.00 66.12 93 SER A O 1
ATOM 758 N N . HIS A 1 94 ? 7.054 -7.931 4.020 1.00 60.69 94 HIS A N 1
ATOM 759 C CA . HIS A 1 94 ? 8.177 -8.824 3.762 1.00 60.69 94 HIS A CA 1
ATOM 760 C C . HIS A 1 94 ? 9.458 -8.010 3.949 1.00 60.69 94 HIS A C 1
ATOM 762 O O . HIS A 1 94 ? 9.698 -7.053 3.217 1.00 60.69 94 HIS A O 1
ATOM 768 N N . LYS A 1 95 ? 10.242 -8.346 4.979 1.00 51.50 95 LYS A N 1
ATOM 769 C CA . LYS A 1 95 ? 11.595 -7.816 5.126 1.00 51.50 95 LYS A CA 1
ATOM 770 C C . LYS A 1 95 ? 12.491 -8.565 4.147 1.00 51.50 95 LYS A C 1
ATOM 772 O O . LYS A 1 95 ? 12.493 -9.793 4.147 1.00 51.50 95 LYS A O 1
ATOM 777 N N . ASN A 1 96 ? 13.224 -7.816 3.331 1.00 49.47 96 ASN A N 1
ATOM 778 C CA . ASN A 1 96 ? 14.437 -8.334 2.721 1.00 49.47 96 ASN A CA 1
ATOM 779 C C . ASN A 1 96 ? 15.457 -8.402 3.858 1.00 49.47 96 ASN A C 1
ATOM 781 O O . ASN A 1 96 ? 15.960 -7.364 4.289 1.00 49.47 96 ASN A O 1
ATOM 785 N N . ASP A 1 97 ? 15.665 -9.594 4.408 1.00 43.19 97 ASP A N 1
ATOM 786 C CA . ASP A 1 97 ? 16.815 -9.844 5.268 1.00 43.19 97 ASP A CA 1
ATOM 787 C C . ASP A 1 97 ? 18.050 -9.744 4.358 1.00 43.19 97 ASP A C 1
ATOM 789 O O . ASP A 1 97 ? 18.224 -10.556 3.448 1.00 43.19 97 ASP A O 1
ATOM 793 N N . GLN A 1 98 ? 18.809 -8.655 4.524 1.00 39.84 98 GLN A N 1
ATOM 794 C CA . GLN A 1 98 ? 20.169 -8.524 3.997 1.00 39.84 98 GLN A CA 1
ATOM 795 C C . GLN A 1 98 ? 21.124 -9.361 4.842 1.00 39.84 98 GLN A C 1
ATOM 797 O O . GLN A 1 98 ? 20.950 -9.357 6.084 1.00 39.84 98 GLN A O 1
#

Secondary structure (DSSP, 8-state):
--HHHHHTTS-----PPPGGGHHHH--HHHHHHHHHS-TTT-HHHHHHHHHHHHHHHHS-S---EEEEES-TT--HHHHHHHHHH--EEEEE------

pLDDT: mean 74.6, std 12.48, range [39.84, 90.44]